Protein AF-A0A2M8GUA0-F1 (afdb_monomer)

pLDDT: mean 72.86, std 12.65, range [41.97, 92.75]

Solvent-accessible surface area (backbone atoms only — not comparable to full-atom values): 6450 Å² total; per-residue (Å²): 113,69,68,58,53,51,52,50,51,54,52,53,51,50,46,42,69,74,65,66,54,78,48,94,88,65,65,70,74,76,45,59,58,55,66,78,78,48,57,67,62,58,51,24,51,50,50,38,47,28,44,44,27,73,91,22,49,74,46,81,48,67,47,74,41,32,36,38,38,30,36,78,48,59,88,49,42,39,66,65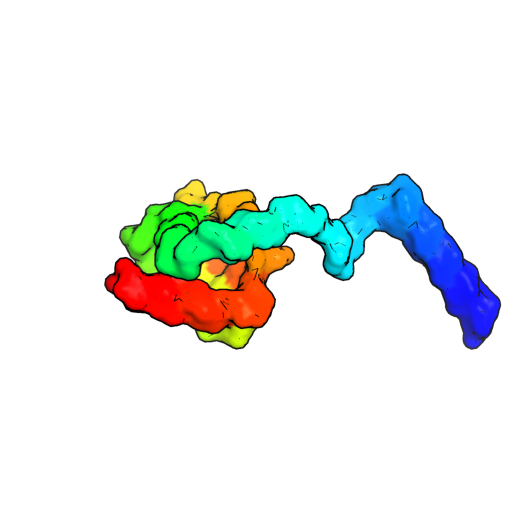,56,41,37,54,70,47,28,84,41,75,48,75,58,81,46,38,36,38,34,28,36,43,87,52,21,54,64,42,46,60,39,40,61,74,76,101

Mean predicted aligned error: 12.46 Å

Sequence (116 aa):
GLCYAALYFFVFTALIKALDLKTPGREDESEAKVVANTSNDELAKNITMAFGGKENIKDLDACITRLRVTVNDGSKVDTNRLKELGAAGVFAKGDNFQAVFGTHSEIIKGQMETLA

Structure (mmCIF, N/CA/C/O backbone):
data_AF-A0A2M8GUA0-F1
#
_entry.id   AF-A0A2M8GUA0-F1
#
loop_
_atom_site.group_PDB
_atom_site.id
_atom_site.type_symbol
_atom_site.label_atom_id
_atom_site.label_alt_id
_atom_site.label_comp_id
_atom_site.label_asym_id
_atom_site.label_entity_id
_atom_site.label_seq_id
_atom_site.pdbx_PDB_ins_code
_atom_site.Cartn_x
_atom_site.Cartn_y
_atom_site.Cartn_z
_atom_site.occupancy
_atom_site.B_iso_or_equiv
_atom_site.auth_seq_id
_atom_site.auth_comp_id
_atom_site.auth_asym_id
_atom_site.auth_atom_id
_atom_site.pdbx_PDB_model_num
ATOM 1 N N . GLY A 1 1 ? 26.640 -15.401 -24.836 1.00 62.53 1 GLY A N 1
ATOM 2 C CA . GLY A 1 1 ? 25.897 -15.760 -26.058 1.00 62.53 1 GLY A CA 1
ATOM 3 C C . GLY A 1 1 ? 25.097 -14.571 -26.544 1.00 62.53 1 GLY A C 1
ATOM 4 O O . GLY A 1 1 ? 24.021 -14.325 -26.019 1.00 62.53 1 GLY A O 1
ATOM 5 N N . LEU A 1 2 ? 25.632 -13.821 -27.510 1.00 85.62 2 LEU A N 1
ATOM 6 C CA . LEU A 1 2 ? 25.017 -12.591 -28.028 1.00 85.62 2 LEU A CA 1
ATOM 7 C C . LEU A 1 2 ? 23.748 -12.883 -28.851 1.00 85.62 2 LEU A C 1
ATOM 9 O O . LEU A 1 2 ? 22.733 -12.215 -28.688 1.00 85.62 2 LEU A O 1
ATOM 13 N N . CYS A 1 3 ? 23.776 -13.951 -29.656 1.00 89.69 3 CYS A N 1
ATOM 14 C CA . CYS A 1 3 ? 22.619 -14.396 -30.438 1.00 89.69 3 CYS A CA 1
ATOM 15 C C . CYS A 1 3 ? 21.441 -14.811 -29.549 1.00 89.69 3 CYS A C 1
ATOM 17 O O . CYS A 1 3 ? 20.294 -14.527 -29.872 1.00 89.69 3 CYS A O 1
ATOM 19 N N . TYR A 1 4 ? 21.726 -15.438 -28.404 1.00 90.25 4 TYR A N 1
ATOM 20 C CA . TYR A 1 4 ? 20.697 -15.819 -27.438 1.00 90.25 4 TYR A CA 1
ATOM 21 C C . TYR A 1 4 ? 20.046 -14.590 -26.795 1.00 90.25 4 TYR A C 1
ATOM 23 O O . TYR A 1 4 ? 18.827 -14.537 -26.695 1.00 90.25 4 TYR A O 1
ATOM 31 N N . ALA A 1 5 ? 20.840 -13.574 -26.431 1.00 89.50 5 ALA A N 1
ATOM 32 C CA . ALA A 1 5 ? 20.325 -12.316 -25.891 1.00 89.50 5 ALA A CA 1
ATOM 33 C C . ALA A 1 5 ? 19.448 -11.568 -26.908 1.00 89.50 5 ALA A C 1
ATOM 35 O O . ALA A 1 5 ? 18.367 -11.104 -26.553 1.00 89.50 5 ALA A O 1
ATOM 36 N N . ALA A 1 6 ? 19.873 -11.507 -28.176 1.00 91.62 6 ALA A N 1
ATOM 37 C CA . ALA A 1 6 ? 19.072 -10.916 -29.244 1.00 91.62 6 ALA A CA 1
ATOM 38 C C . ALA A 1 6 ? 17.751 -11.678 -29.434 1.00 91.62 6 ALA A C 1
ATOM 40 O O . ALA A 1 6 ? 16.685 -11.070 -29.419 1.00 91.62 6 ALA A O 1
ATOM 41 N N . LEU A 1 7 ? 17.802 -13.010 -29.534 1.00 92.75 7 LEU A N 1
ATOM 42 C CA . LEU A 1 7 ? 16.610 -13.841 -29.702 1.00 92.75 7 LEU A CA 1
ATOM 43 C C . LEU A 1 7 ? 15.631 -13.677 -28.532 1.00 92.75 7 LEU A C 1
ATOM 45 O O . LEU A 1 7 ? 14.447 -13.444 -28.764 1.00 92.75 7 LEU A O 1
ATOM 49 N N . TYR A 1 8 ? 16.120 -13.704 -27.289 1.00 88.50 8 TYR A N 1
ATOM 50 C CA . TYR A 1 8 ? 15.289 -13.449 -26.111 1.00 88.50 8 TYR A CA 1
ATOM 51 C C . TYR A 1 8 ? 14.658 -12.059 -26.153 1.00 88.50 8 TYR A C 1
ATOM 53 O O . TYR A 1 8 ? 13.455 -11.946 -25.946 1.00 88.50 8 TYR A O 1
ATOM 61 N N . PHE A 1 9 ? 15.435 -11.016 -26.461 1.00 89.19 9 PHE A N 1
ATOM 62 C CA . PHE A 1 9 ? 14.938 -9.642 -26.517 1.00 89.19 9 PHE A CA 1
ATOM 63 C C . PHE A 1 9 ? 13.810 -9.487 -27.539 1.00 89.19 9 PHE A C 1
ATOM 65 O O . PHE A 1 9 ? 12.757 -8.944 -27.206 1.00 89.19 9 PHE A O 1
ATOM 72 N N . PHE A 1 10 ? 13.984 -10.004 -28.758 1.00 92.38 10 PHE A N 1
ATOM 73 C CA . PHE A 1 10 ? 12.960 -9.895 -29.796 1.00 92.38 10 PHE A CA 1
ATOM 74 C C . PHE A 1 10 ? 11.716 -10.733 -29.478 1.00 92.38 10 PHE A C 1
ATOM 76 O O . PHE A 1 10 ? 10.606 -10.239 -29.663 1.00 92.38 10 PHE A O 1
ATOM 83 N N . VAL A 1 11 ? 11.878 -11.947 -28.938 1.00 90.25 11 VAL A N 1
ATOM 84 C CA . VAL A 1 11 ? 10.751 -12.809 -28.544 1.00 90.25 11 VAL A CA 1
ATOM 85 C C . VAL A 1 11 ? 9.962 -12.189 -27.389 1.00 90.25 11 VAL A C 1
ATOM 87 O O . VAL A 1 11 ? 8.753 -12.012 -27.512 1.00 90.25 11 VAL A O 1
ATOM 90 N N . PHE A 1 12 ? 10.620 -11.786 -26.298 1.00 83.50 12 PHE A N 1
ATOM 91 C CA . PHE A 1 12 ? 9.946 -11.143 -25.163 1.00 83.50 12 PHE A CA 1
ATOM 92 C C . PHE A 1 12 ? 9.276 -9.827 -25.572 1.00 83.50 12 PHE A C 1
ATOM 94 O O . PHE A 1 12 ? 8.132 -9.584 -25.200 1.00 83.50 12 PHE A O 1
ATOM 101 N N . THR A 1 13 ? 9.945 -8.999 -26.382 1.00 81.62 13 THR A N 1
ATOM 102 C CA . THR A 1 13 ? 9.372 -7.730 -26.858 1.00 81.62 13 THR A CA 1
ATOM 103 C C . THR A 1 13 ? 8.148 -7.957 -27.743 1.00 81.62 13 THR A C 1
ATOM 105 O O . THR A 1 13 ? 7.154 -7.245 -27.600 1.00 81.62 13 THR A O 1
ATOM 108 N N . ALA A 1 14 ? 8.191 -8.947 -28.641 1.00 85.94 14 ALA A N 1
ATOM 109 C CA . ALA A 1 14 ? 7.049 -9.301 -29.476 1.00 85.94 14 ALA A CA 1
ATOM 110 C C . ALA A 1 14 ? 5.881 -9.830 -28.631 1.00 85.94 14 ALA A C 1
ATOM 112 O O . ALA A 1 14 ? 4.748 -9.407 -28.842 1.00 85.94 14 ALA A O 1
ATOM 113 N N . LEU A 1 15 ? 6.154 -10.674 -27.630 1.00 83.12 15 LEU A N 1
ATOM 114 C CA . LEU A 1 15 ? 5.139 -11.188 -26.708 1.00 83.12 15 LEU A CA 1
ATOM 115 C C . LEU A 1 15 ? 4.500 -10.067 -25.871 1.00 83.12 15 LEU A C 1
ATOM 117 O O . LEU A 1 15 ? 3.281 -9.987 -25.816 1.00 83.12 15 LEU A O 1
ATOM 121 N N . ILE A 1 16 ? 5.281 -9.156 -25.280 1.00 80.25 16 ILE A N 1
ATOM 122 C CA . ILE A 1 16 ? 4.749 -8.041 -24.468 1.00 80.25 16 ILE A CA 1
ATOM 123 C C . ILE A 1 16 ? 3.876 -7.092 -25.306 1.00 80.25 16 ILE A C 1
ATOM 125 O O . ILE A 1 16 ? 2.861 -6.586 -24.825 1.00 80.25 16 ILE A O 1
ATOM 129 N N . LYS A 1 17 ? 4.258 -6.834 -26.563 1.00 72.50 17 LYS A N 1
ATOM 130 C CA . LYS A 1 17 ? 3.489 -5.961 -27.463 1.00 72.50 17 LYS A CA 1
ATOM 131 C C . LYS A 1 17 ? 2.237 -6.640 -28.021 1.00 72.50 17 LYS A C 1
ATOM 133 O O . LYS A 1 17 ? 1.225 -5.967 -28.157 1.00 72.50 17 LYS A O 1
ATOM 138 N N . ALA A 1 18 ? 2.303 -7.935 -28.339 1.00 79.38 18 ALA A N 1
ATOM 139 C CA . ALA A 1 18 ? 1.196 -8.666 -28.959 1.00 79.38 18 ALA A CA 1
ATOM 140 C C . ALA A 1 18 ? 0.163 -9.201 -27.952 1.00 79.38 18 ALA A C 1
ATOM 142 O O . ALA A 1 18 ? -1.010 -9.294 -28.296 1.00 79.38 18 ALA A O 1
ATOM 143 N N . LEU A 1 19 ? 0.580 -9.556 -26.731 1.00 72.00 19 LEU A N 1
ATOM 144 C CA . LEU A 1 19 ? -0.288 -10.148 -25.699 1.00 72.00 19 LEU A CA 1
ATOM 145 C C . LEU A 1 19 ? -0.719 -9.160 -24.604 1.00 72.00 19 LEU A C 1
ATOM 147 O O . LEU A 1 19 ? -1.344 -9.588 -23.641 1.00 72.00 19 LEU A O 1
ATOM 151 N N . ASP A 1 20 ? -0.366 -7.874 -24.722 1.00 64.75 20 ASP A N 1
ATOM 152 C CA . ASP A 1 20 ? -0.641 -6.834 -23.713 1.00 64.75 20 ASP A CA 1
ATOM 153 C C . ASP A 1 20 ? -0.311 -7.295 -22.279 1.00 64.75 20 ASP A C 1
ATOM 155 O O . ASP A 1 20 ? -1.041 -7.069 -21.316 1.00 64.75 20 ASP A O 1
ATOM 159 N N . LEU A 1 21 ? 0.803 -8.022 -22.132 1.00 61.28 21 LEU A N 1
ATOM 160 C CA . LEU A 1 21 ? 1.230 -8.512 -20.829 1.00 61.28 21 LEU A CA 1
ATOM 161 C C . LEU A 1 21 ? 1.546 -7.301 -19.951 1.00 61.28 21 LEU A C 1
ATOM 163 O O . LEU A 1 21 ? 2.413 -6.492 -20.290 1.00 61.28 21 LEU A O 1
ATOM 167 N N . LYS A 1 22 ? 0.825 -7.191 -18.832 1.00 58.41 22 LYS A N 1
ATOM 168 C CA . LYS A 1 22 ? 0.903 -6.090 -17.868 1.00 58.41 22 LYS A CA 1
ATOM 169 C C . LYS A 1 22 ? 2.238 -6.161 -17.122 1.00 58.41 22 LYS A C 1
ATOM 171 O O . LYS A 1 22 ? 2.355 -6.706 -16.028 1.00 58.41 22 LYS A O 1
ATOM 176 N N . THR A 1 23 ? 3.292 -5.714 -17.795 1.00 61.41 23 THR A N 1
ATOM 177 C CA . THR A 1 23 ? 4.642 -5.635 -17.244 1.00 61.41 23 THR A CA 1
ATOM 178 C C . THR A 1 23 ? 4.691 -4.528 -16.191 1.00 61.41 23 THR A C 1
ATOM 180 O O . THR A 1 23 ? 4.119 -3.464 -16.439 1.00 61.41 23 THR A O 1
ATOM 183 N N . PRO A 1 24 ? 5.386 -4.728 -15.056 1.00 50.25 24 PRO A N 1
ATOM 184 C CA . PRO A 1 24 ? 5.526 -3.704 -14.019 1.00 50.25 24 PRO A CA 1
ATOM 185 C C . PRO A 1 24 ? 6.002 -2.374 -14.629 1.00 50.25 24 PRO A C 1
ATOM 187 O O . PRO A 1 24 ? 7.051 -2.347 -15.272 1.00 50.25 24 PRO A O 1
ATOM 190 N N . GLY A 1 25 ? 5.214 -1.301 -14.483 1.00 56.88 25 GLY A N 1
ATOM 191 C CA . GLY A 1 25 ? 5.468 0.017 -15.092 1.00 56.88 25 GLY A CA 1
ATOM 192 C C . GLY A 1 25 ? 4.637 0.362 -16.341 1.00 56.88 25 GLY A C 1
ATOM 193 O O . GLY A 1 25 ? 4.725 1.489 -16.816 1.00 56.88 25 GLY A O 1
ATOM 194 N N . ARG A 1 26 ? 3.818 -0.564 -16.864 1.00 55.66 26 ARG A N 1
ATOM 195 C CA . ARG A 1 26 ? 2.780 -0.318 -17.891 1.00 55.66 26 ARG A CA 1
ATOM 196 C C . ARG A 1 26 ? 1.392 -0.406 -17.246 1.00 55.66 26 ARG A C 1
ATOM 198 O O . ARG A 1 26 ? 0.562 -1.236 -17.612 1.00 55.66 26 ARG A O 1
ATOM 205 N N . GLU A 1 27 ? 1.194 0.396 -16.212 1.00 55.12 27 GLU A N 1
ATOM 206 C CA . GLU A 1 27 ? -0.124 0.676 -15.643 1.00 55.12 27 GLU A CA 1
ATOM 207 C C . GLU A 1 27 ? -0.633 1.950 -16.330 1.00 55.12 27 GLU A C 1
ATOM 209 O O . GLU A 1 27 ? 0.157 2.860 -16.586 1.00 55.12 27 GLU A O 1
ATOM 214 N N . ASP A 1 28 ? -1.902 1.972 -16.743 1.00 50.00 28 ASP A N 1
ATOM 215 C CA . ASP A 1 28 ? -2.485 3.102 -17.470 1.00 50.00 28 ASP A CA 1
ATOM 216 C C . ASP A 1 28 ? -2.267 4.407 -16.686 1.00 50.00 28 ASP A C 1
ATOM 218 O O . ASP A 1 28 ? -2.747 4.558 -15.563 1.00 50.00 28 ASP A O 1
ATOM 222 N N . GLU A 1 29 ? -1.617 5.397 -17.310 1.00 49.50 29 GLU A N 1
ATOM 223 C CA . GLU A 1 29 ? -1.416 6.753 -16.760 1.00 49.50 29 GLU A CA 1
ATOM 224 C C . GLU A 1 29 ? -2.739 7.457 -16.384 1.00 49.50 29 GLU A C 1
ATOM 226 O O . GLU A 1 29 ? -2.744 8.517 -15.756 1.00 49.50 29 GLU A O 1
ATOM 231 N N . SER A 1 30 ? -3.879 6.874 -16.764 1.00 45.09 30 SER A N 1
ATOM 232 C CA . SER A 1 30 ? -5.213 7.344 -16.406 1.00 45.09 30 SER A CA 1
ATOM 233 C C . SER A 1 30 ? -5.503 7.240 -14.900 1.00 45.09 30 SER A C 1
ATOM 235 O O . SER A 1 30 ? -6.212 8.094 -14.370 1.00 45.09 30 SER A O 1
ATOM 237 N N . GLU A 1 31 ? -4.915 6.274 -14.181 1.00 49.44 31 GLU A N 1
ATOM 238 C CA . GLU A 1 31 ? -5.124 6.113 -12.728 1.00 49.44 31 GLU A CA 1
ATOM 239 C C . GLU A 1 31 ? -4.350 7.164 -11.903 1.00 49.44 31 GLU A C 1
ATOM 241 O O . GLU A 1 31 ? -4.785 7.573 -10.828 1.00 49.44 31 GLU A O 1
ATOM 246 N N . ALA A 1 32 ? -3.259 7.717 -12.444 1.00 48.50 32 ALA A N 1
ATOM 247 C CA . ALA A 1 32 ? -2.448 8.736 -11.770 1.00 48.50 32 ALA A CA 1
ATOM 248 C C . ALA A 1 32 ? -3.094 10.139 -11.736 1.00 48.50 32 ALA A C 1
ATOM 250 O O . ALA A 1 32 ? -2.641 11.017 -10.998 1.00 48.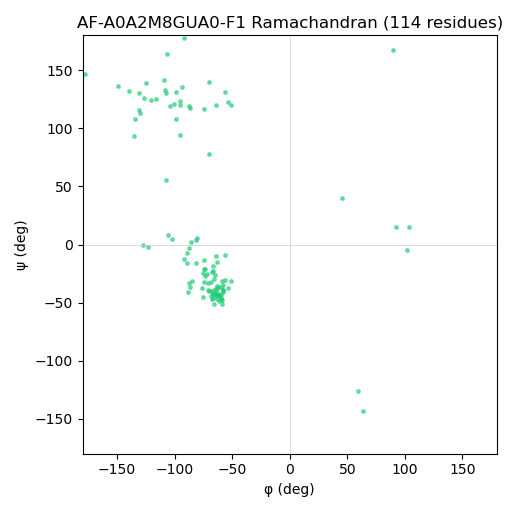50 32 ALA A O 1
ATOM 251 N N . LYS A 1 33 ? -4.160 10.388 -12.514 1.00 41.97 33 LYS A N 1
ATOM 252 C CA . LYS A 1 33 ? -4.767 11.730 -12.627 1.00 41.97 33 LYS A CA 1
ATOM 253 C C . LYS A 1 33 ? -5.584 12.165 -11.411 1.00 41.97 33 LYS A C 1
ATOM 255 O O . LYS A 1 33 ? -5.775 13.368 -11.233 1.00 41.97 33 LYS A O 1
ATOM 260 N N . VAL A 1 34 ? -6.047 11.237 -10.573 1.00 47.75 34 VAL A N 1
ATOM 261 C CA . VAL A 1 34 ? -6.847 11.580 -9.380 1.00 47.75 34 VAL A CA 1
ATOM 262 C C . VAL A 1 34 ? -5.962 12.183 -8.280 1.00 47.75 34 VAL A C 1
ATOM 264 O O . VAL A 1 34 ? -6.378 13.099 -7.577 1.00 47.75 34 VAL A O 1
ATOM 267 N N . VAL A 1 35 ? -4.699 11.756 -8.193 1.00 52.81 35 VAL A N 1
ATOM 268 C CA . VAL A 1 35 ? -3.756 12.170 -7.139 1.00 52.81 35 VAL A CA 1
ATOM 269 C C . VAL A 1 35 ? -3.281 13.623 -7.307 1.00 52.81 35 VAL A C 1
ATOM 271 O O . VAL A 1 35 ? -2.941 14.281 -6.332 1.00 52.81 35 VAL A O 1
ATOM 274 N N . ALA A 1 36 ? -3.288 14.164 -8.529 1.00 49.22 36 ALA A N 1
ATOM 275 C CA . ALA A 1 36 ? -2.742 15.496 -8.807 1.00 49.22 36 ALA A CA 1
ATOM 276 C C . ALA A 1 36 ? -3.686 16.672 -8.471 1.00 49.22 36 ALA A C 1
ATOM 278 O O . ALA A 1 36 ? -3.221 17.807 -8.406 1.00 49.22 36 ALA A O 1
ATOM 279 N N . ASN A 1 37 ? -4.992 16.432 -8.278 1.00 46.81 37 ASN A N 1
ATOM 280 C CA . ASN A 1 37 ? -5.995 17.498 -8.086 1.00 46.81 37 ASN A CA 1
ATOM 281 C C . ASN A 1 37 ? -6.804 17.395 -6.784 1.00 46.81 37 ASN A C 1
ATOM 283 O O . ASN A 1 37 ? -7.638 18.260 -6.520 1.00 46.81 37 ASN A O 1
ATOM 287 N N . THR A 1 38 ? -6.584 16.363 -5.972 1.00 54.56 38 THR A N 1
ATOM 288 C CA . THR A 1 38 ? -7.281 16.185 -4.696 1.00 54.56 38 THR A CA 1
ATOM 289 C C . THR A 1 3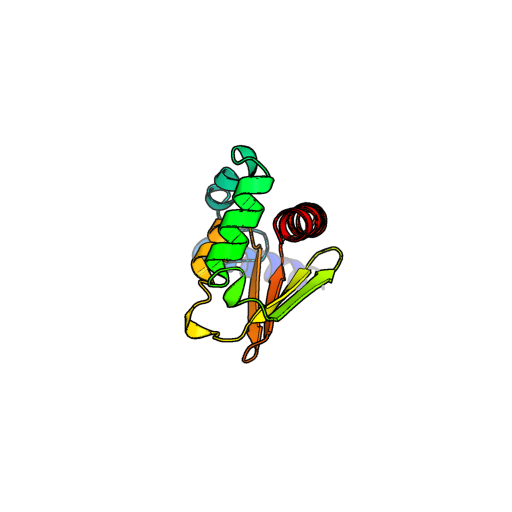8 ? -6.385 16.664 -3.566 1.00 54.56 38 THR A C 1
ATOM 291 O O . THR A 1 38 ? -5.207 16.315 -3.507 1.00 54.56 38 THR A O 1
ATOM 294 N N . SER A 1 39 ? -6.936 17.483 -2.668 1.00 62.69 39 SER A N 1
ATOM 295 C CA . SER A 1 39 ? -6.204 17.931 -1.488 1.00 62.69 39 SER A CA 1
ATOM 296 C C . SER A 1 39 ? -5.743 16.694 -0.720 1.00 62.69 39 SER A C 1
ATOM 298 O O . SER A 1 39 ? -6.536 15.778 -0.507 1.00 62.69 39 SER A O 1
ATOM 300 N N . ASN A 1 40 ? -4.470 16.633 -0.332 1.00 66.25 40 ASN A N 1
ATOM 301 C CA . ASN A 1 40 ? -3.869 15.434 0.262 1.00 66.25 40 ASN A CA 1
ATOM 302 C C . ASN A 1 40 ? -4.734 14.892 1.452 1.00 66.25 40 ASN A C 1
ATOM 304 O O . ASN A 1 40 ? -4.895 13.687 1.638 1.00 66.25 40 ASN A O 1
ATOM 308 N N . ASP A 1 41 ? -5.416 15.792 2.175 1.00 66.88 41 ASP A N 1
ATOM 309 C CA . ASP A 1 41 ? -6.379 15.494 3.251 1.00 66.88 41 ASP A CA 1
ATOM 310 C C . ASP A 1 41 ? -7.606 14.677 2.796 1.00 66.88 41 ASP A C 1
ATOM 312 O O . ASP A 1 41 ? -8.024 13.713 3.440 1.00 66.88 41 ASP A O 1
ATOM 316 N N . GLU A 1 42 ? -8.181 15.022 1.645 1.00 71.25 42 GLU A N 1
ATOM 317 C CA . GLU A 1 42 ? -9.284 14.270 1.047 1.00 71.25 42 GLU A CA 1
ATOM 318 C C . GLU A 1 42 ? -8.816 12.896 0.570 1.00 71.25 42 GLU A C 1
ATOM 320 O O . GLU A 1 42 ? -9.576 11.930 0.635 1.00 71.25 42 GLU A O 1
ATOM 325 N N . LEU A 1 43 ? -7.564 12.780 0.126 1.00 73.12 43 LEU A N 1
ATOM 326 C CA . LEU A 1 43 ? -6.983 11.514 -0.306 1.00 73.12 43 LEU A CA 1
ATOM 327 C C . LEU A 1 43 ? -6.829 10.556 0.884 1.00 73.12 43 LEU A C 1
ATOM 329 O O . LEU A 1 43 ? -7.315 9.426 0.829 1.00 73.12 43 LEU A O 1
ATOM 333 N N . ALA A 1 44 ? -6.288 11.038 2.005 1.00 72.62 44 ALA A N 1
ATOM 334 C CA . ALA A 1 44 ? -6.234 10.299 3.267 1.00 72.62 44 ALA A CA 1
ATOM 335 C C . ALA A 1 44 ? -7.631 9.881 3.765 1.00 72.62 44 ALA A C 1
ATOM 337 O O . ALA A 1 44 ? -7.836 8.742 4.202 1.00 72.62 44 ALA A O 1
ATOM 338 N N . LYS A 1 45 ? -8.627 10.767 3.647 1.00 78.06 45 LYS A N 1
ATOM 339 C CA . LYS A 1 45 ? -10.014 10.479 4.035 1.00 78.06 45 LYS A CA 1
ATOM 340 C C . LYS A 1 45 ? -10.655 9.414 3.142 1.00 78.06 45 LYS A C 1
ATOM 342 O O . LYS A 1 45 ? -11.295 8.496 3.650 1.00 78.06 45 LYS A O 1
ATOM 347 N N . ASN A 1 46 ? -10.441 9.493 1.830 1.00 80.62 46 ASN A N 1
ATOM 348 C CA . ASN A 1 46 ? -10.918 8.503 0.867 1.00 80.62 46 ASN A CA 1
ATOM 349 C C . ASN A 1 46 ? -10.247 7.138 1.070 1.00 80.62 46 ASN A C 1
ATOM 351 O O . ASN A 1 46 ? -10.935 6.121 1.027 1.00 80.62 46 ASN A O 1
ATOM 355 N N . ILE A 1 47 ? -8.942 7.102 1.363 1.00 79.06 47 ILE A N 1
ATOM 356 C CA . ILE A 1 47 ? -8.223 5.864 1.702 1.00 79.06 47 ILE A CA 1
ATOM 357 C C . ILE A 1 47 ? -8.782 5.264 2.995 1.00 79.06 47 ILE A C 1
ATOM 359 O O . ILE A 1 47 ? -9.065 4.071 3.052 1.00 79.06 47 ILE A O 1
ATOM 363 N N . THR A 1 48 ? -9.024 6.089 4.015 1.00 81.81 48 THR A N 1
ATOM 364 C CA . THR A 1 48 ? -9.638 5.646 5.277 1.00 81.81 48 THR A CA 1
ATOM 365 C C . THR A 1 48 ? -11.028 5.051 5.046 1.00 81.81 48 THR A C 1
ATOM 367 O O . THR A 1 48 ? -11.346 3.996 5.592 1.00 81.81 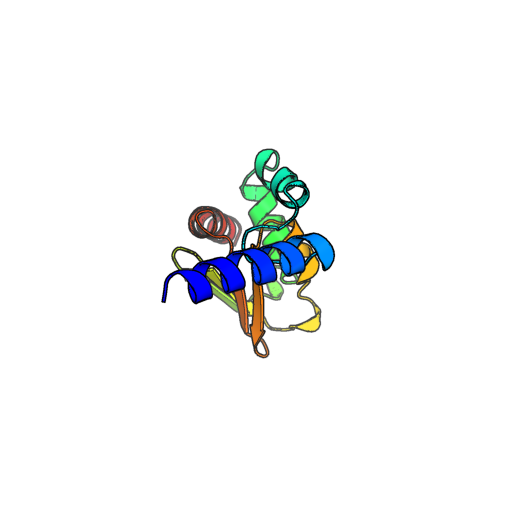48 THR A O 1
ATOM 370 N N . MET A 1 49 ? -11.855 5.684 4.207 1.00 82.31 49 MET A N 1
ATOM 371 C CA . MET A 1 49 ? -13.162 5.136 3.828 1.00 82.31 49 MET A CA 1
ATOM 372 C C . MET A 1 49 ? -13.035 3.839 3.026 1.00 82.31 49 MET A C 1
ATOM 374 O O . MET A 1 49 ? -13.808 2.916 3.262 1.00 82.31 49 MET A O 1
ATOM 378 N N . ALA A 1 50 ? -12.043 3.733 2.137 1.00 82.88 50 ALA A N 1
ATOM 379 C CA . ALA A 1 50 ? -11.781 2.520 1.365 1.00 82.88 50 ALA A CA 1
ATOM 380 C C . ALA A 1 50 ? -11.362 1.332 2.250 1.00 82.88 50 ALA A C 1
ATOM 382 O O . ALA A 1 50 ? -11.632 0.190 1.901 1.00 82.88 50 ALA A O 1
ATOM 383 N N . PHE A 1 51 ? -10.770 1.577 3.422 1.00 82.06 51 PHE A N 1
ATOM 384 C CA . PHE A 1 51 ? -10.525 0.543 4.435 1.00 82.06 51 PHE A CA 1
ATOM 385 C C . PHE A 1 51 ? -11.753 0.215 5.305 1.00 82.06 51 PHE A C 1
ATOM 387 O O . PHE A 1 51 ? -11.644 -0.576 6.239 1.00 82.06 51 PHE A O 1
ATOM 394 N N . GLY A 1 52 ? -12.926 0.781 5.013 1.00 81.00 52 GLY A N 1
ATOM 395 C CA . GLY A 1 52 ? -14.157 0.575 5.781 1.00 81.00 52 GLY A CA 1
ATOM 396 C C . GLY A 1 52 ? -14.388 1.610 6.884 1.00 81.00 52 GLY A C 1
ATOM 397 O O . GLY A 1 52 ? -15.231 1.393 7.753 1.00 81.00 52 GLY A O 1
ATOM 398 N N . GLY A 1 53 ? -13.659 2.729 6.856 1.00 82.94 53 GLY A N 1
ATOM 399 C CA . GLY A 1 53 ? -13.754 3.812 7.834 1.00 82.94 53 GLY A CA 1
ATOM 400 C C . GLY A 1 53 ? -12.815 3.640 9.030 1.00 82.94 53 GLY A C 1
ATOM 401 O O . GLY A 1 53 ? -12.247 2.575 9.263 1.00 82.94 53 GLY A O 1
ATOM 402 N N . LYS A 1 54 ? -12.666 4.710 9.821 1.00 75.94 54 LYS A N 1
ATOM 403 C CA . LYS A 1 54 ? -11.774 4.757 10.996 1.00 75.94 54 LYS A CA 1
ATOM 404 C C . LYS A 1 54 ? -12.108 3.681 12.033 1.00 75.94 54 LYS A C 1
ATOM 406 O O . LYS A 1 54 ? -11.220 3.109 12.643 1.00 75.94 54 LYS A O 1
ATOM 411 N N . GLU A 1 55 ? -13.390 3.374 12.183 1.00 80.94 55 GLU A N 1
ATOM 412 C CA . GLU A 1 55 ? -13.912 2.319 13.058 1.00 80.94 55 GLU A CA 1
ATOM 413 C C . GLU A 1 55 ? -13.525 0.894 12.622 1.00 80.94 55 GLU A C 1
ATOM 415 O O . GLU A 1 55 ? -13.483 -0.017 13.451 1.00 80.94 55 GLU A O 1
ATOM 420 N N . ASN A 1 56 ? -13.196 0.690 11.342 1.00 83.00 56 ASN A N 1
ATOM 421 C CA . ASN A 1 56 ? -12.731 -0.600 10.844 1.00 83.00 56 ASN A CA 1
ATOM 422 C C . ASN A 1 56 ? -11.209 -0.766 10.936 1.00 83.00 56 ASN A C 1
ATOM 424 O O . ASN A 1 56 ? -10.729 -1.891 10.848 1.00 83.00 56 ASN A O 1
ATOM 428 N N . ILE A 1 57 ? -10.450 0.316 11.127 1.00 83.12 57 ILE A N 1
ATOM 429 C CA . ILE A 1 57 ? -8.989 0.282 11.239 1.00 83.12 57 ILE A CA 1
ATOM 430 C C . ILE A 1 57 ? -8.611 0.023 12.697 1.00 83.12 57 ILE A C 1
ATOM 432 O O . ILE A 1 57 ? -8.905 0.817 13.585 1.00 83.12 57 ILE A O 1
ATOM 436 N N . LYS A 1 58 ? -7.949 -1.105 12.944 1.00 82.12 58 LYS A N 1
ATOM 437 C CA . LYS A 1 58 ? -7.455 -1.491 14.266 1.00 82.12 58 LYS A CA 1
ATOM 438 C C . LYS A 1 58 ? -6.053 -0.956 14.531 1.00 82.12 58 LYS A C 1
ATOM 440 O O . LYS A 1 58 ? -5.762 -0.539 15.645 1.00 82.12 58 LYS A O 1
ATOM 445 N N . ASP A 1 59 ? -5.196 -1.020 13.520 1.00 79.69 59 ASP A N 1
ATOM 446 C CA . ASP A 1 59 ? -3.796 -0.619 13.613 1.00 79.69 59 ASP A CA 1
ATOM 447 C C . ASP A 1 59 ? -3.332 -0.089 12.255 1.00 79.69 59 ASP A C 1
ATOM 449 O O . ASP A 1 59 ? -3.676 -0.664 11.216 1.00 79.69 59 ASP A O 1
ATOM 453 N N . LEU A 1 60 ? -2.592 1.016 12.257 1.00 79.69 60 LEU A N 1
ATOM 454 C CA . LEU A 1 60 ? -2.096 1.663 11.049 1.00 79.69 60 LEU A CA 1
ATOM 455 C C . LEU A 1 60 ? -0.605 1.936 11.205 1.00 79.69 60 LEU A C 1
ATOM 457 O O . LEU A 1 60 ? -0.183 2.734 12.037 1.00 79.69 60 LEU A O 1
ATOM 461 N N . ASP A 1 61 ? 0.180 1.287 10.359 1.00 78.06 61 ASP A N 1
ATOM 462 C CA . ASP A 1 61 ? 1.627 1.411 10.313 1.00 78.06 61 ASP A CA 1
ATOM 463 C C . ASP A 1 61 ? 2.030 1.793 8.886 1.00 78.06 61 ASP A C 1
ATOM 465 O O . ASP A 1 61 ? 1.462 1.297 7.913 1.00 78.06 61 ASP A O 1
ATOM 469 N N . ALA A 1 62 ? 2.992 2.694 8.717 1.00 71.19 62 ALA A N 1
ATOM 470 C CA . ALA A 1 62 ? 3.507 3.008 7.389 1.00 71.19 62 ALA A CA 1
ATOM 471 C C . ALA A 1 62 ? 5.025 2.966 7.384 1.00 71.19 62 ALA A C 1
ATOM 473 O O . ALA A 1 62 ? 5.697 3.596 8.199 1.00 71.19 62 ALA A O 1
ATOM 474 N N . CYS A 1 63 ? 5.539 2.245 6.400 1.00 72.06 63 CYS A N 1
ATOM 475 C CA . CYS A 1 63 ? 6.927 2.254 5.985 1.00 72.06 63 CYS A CA 1
ATOM 476 C C . CYS A 1 63 ? 7.138 3.291 4.866 1.00 72.06 63 CYS A C 1
ATOM 478 O O . CYS A 1 63 ? 6.188 3.870 4.346 1.00 72.06 63 CYS A O 1
ATOM 480 N N . ILE A 1 64 ? 8.389 3.437 4.416 1.00 64.00 64 ILE A N 1
ATOM 481 C CA . ILE A 1 64 ? 8.803 4.397 3.370 1.00 64.00 64 ILE A CA 1
ATOM 482 C C . ILE A 1 64 ? 7.972 4.267 2.077 1.00 64.00 64 ILE A C 1
ATOM 484 O O . ILE A 1 64 ? 7.658 5.263 1.437 1.00 64.00 64 ILE A O 1
ATOM 488 N N . THR A 1 65 ? 7.601 3.045 1.677 1.00 68.06 65 THR A N 1
ATOM 489 C CA . THR A 1 65 ? 6.890 2.790 0.405 1.00 68.06 65 THR A CA 1
ATOM 490 C C . THR A 1 65 ? 5.604 1.979 0.544 1.00 68.06 65 THR A C 1
ATOM 492 O O . THR A 1 65 ? 4.962 1.667 -0.464 1.00 68.06 65 THR A O 1
ATOM 495 N N . ARG A 1 66 ? 5.237 1.577 1.769 1.00 77.25 66 ARG A N 1
ATOM 496 C CA . ARG A 1 66 ? 4.090 0.694 2.028 1.00 77.25 66 ARG A CA 1
ATOM 497 C C . ARG A 1 66 ? 3.322 1.138 3.260 1.00 77.25 66 ARG A C 1
ATOM 499 O O . ARG A 1 66 ? 3.916 1.307 4.318 1.00 77.25 66 ARG A O 1
ATOM 506 N N . LEU A 1 67 ? 2.007 1.228 3.129 1.00 79.94 67 LEU A N 1
ATOM 507 C CA . LEU A 1 67 ? 1.062 1.401 4.223 1.00 79.94 67 LEU A CA 1
ATOM 508 C C . LEU A 1 67 ? 0.530 0.022 4.628 1.00 79.94 67 LEU A C 1
ATOM 510 O O . LEU A 1 67 ? -0.049 -0.688 3.804 1.00 79.94 67 LEU A O 1
ATOM 514 N N . ARG A 1 68 ? 0.740 -0.372 5.880 1.00 84.06 68 ARG A N 1
ATOM 515 C CA . ARG A 1 68 ? 0.202 -1.590 6.475 1.00 84.06 68 ARG A CA 1
ATOM 516 C C . ARG A 1 68 ? -0.961 -1.221 7.390 1.00 84.06 68 ARG A C 1
ATOM 518 O O . ARG A 1 68 ? -0.793 -0.515 8.373 1.00 84.06 68 ARG A O 1
ATOM 525 N N . VAL A 1 69 ? -2.140 -1.733 7.072 1.00 85.44 69 VAL A N 1
ATOM 526 C CA . VAL A 1 69 ? -3.367 -1.478 7.824 1.00 85.44 69 VAL A CA 1
ATOM 527 C C . VAL A 1 69 ? -3.911 -2.807 8.318 1.00 85.44 69 VAL A C 1
ATOM 529 O O . VAL A 1 69 ? -4.131 -3.726 7.531 1.00 85.44 69 VAL A O 1
ATOM 532 N N . THR A 1 70 ? -4.121 -2.923 9.621 1.00 86.50 70 THR A N 1
ATOM 533 C CA . THR A 1 70 ? -4.861 -4.038 10.213 1.00 86.50 70 THR A CA 1
ATOM 534 C C . THR A 1 70 ? -6.303 -3.596 10.386 1.00 86.50 70 THR A C 1
ATOM 536 O O . THR A 1 70 ? -6.554 -2.586 11.043 1.00 86.50 70 THR A O 1
ATOM 539 N N . VAL A 1 71 ? -7.245 -4.335 9.808 1.00 86.69 71 VAL A N 1
ATOM 540 C CA . VAL A 1 71 ? -8.679 -4.040 9.920 1.00 86.69 71 VAL A CA 1
ATOM 541 C C . VAL A 1 71 ? -9.384 -5.027 10.847 1.00 86.69 71 VAL A C 1
ATOM 543 O O . VAL A 1 71 ? -8.833 -6.069 11.188 1.00 86.69 71 VAL A O 1
ATOM 546 N N . ASN A 1 72 ? -10.594 -4.690 11.288 1.00 83.56 72 ASN A N 1
ATOM 547 C CA . ASN A 1 72 ? -11.455 -5.596 12.051 1.00 83.56 72 ASN A CA 1
ATOM 548 C C . ASN A 1 72 ? -12.317 -6.477 11.133 1.00 83.56 72 ASN A C 1
ATOM 550 O O . ASN A 1 72 ? -12.604 -7.618 11.482 1.00 83.56 72 ASN A O 1
ATOM 554 N N . ASP A 1 73 ? -12.727 -5.950 9.976 1.00 83.38 73 ASP A N 1
ATOM 555 C CA . ASP A 1 73 ? -13.548 -6.646 8.986 1.00 83.38 73 ASP A CA 1
ATOM 556 C C . ASP A 1 73 ? -12.982 -6.431 7.575 1.00 83.38 73 ASP A C 1
ATOM 558 O O . ASP A 1 73 ? -13.071 -5.341 6.998 1.00 83.38 73 ASP A O 1
ATOM 562 N N . GLY A 1 74 ? -12.387 -7.484 7.010 1.00 78.94 74 GLY A N 1
ATOM 563 C CA . GLY A 1 74 ? -11.826 -7.465 5.658 1.00 78.94 74 GLY A CA 1
ATOM 564 C C . GLY A 1 74 ? -12.868 -7.317 4.543 1.00 78.94 74 GLY A C 1
ATOM 565 O O . GLY A 1 74 ? -12.509 -6.907 3.443 1.00 78.94 74 GLY A O 1
ATOM 566 N N . SER A 1 75 ? -14.151 -7.590 4.808 1.00 80.19 75 SER A N 1
ATOM 567 C CA . SER A 1 75 ? -15.223 -7.505 3.798 1.00 80.19 75 SER A CA 1
ATOM 568 C C . SER A 1 75 ? -15.583 -6.063 3.447 1.00 80.19 75 SER A C 1
ATOM 570 O O . SER A 1 75 ? -16.156 -5.802 2.393 1.00 80.19 75 SER A O 1
ATOM 572 N N . LYS A 1 76 ? -15.257 -5.121 4.340 1.00 80.06 76 LYS A N 1
ATOM 573 C CA . LYS A 1 76 ? -15.481 -3.682 4.149 1.00 80.06 76 LYS A CA 1
ATOM 574 C C . LYS A 1 76 ? -14.325 -2.989 3.428 1.00 80.06 76 LYS A C 1
ATOM 576 O O . LYS A 1 76 ? -14.407 -1.788 3.189 1.00 80.06 76 LYS A O 1
ATOM 581 N N . VAL A 1 77 ? -13.248 -3.716 3.123 1.00 83.56 77 VAL A N 1
ATOM 582 C CA . VAL A 1 77 ? -12.075 -3.154 2.455 1.00 83.56 77 VAL A CA 1
ATOM 583 C C . VAL A 1 77 ? -12.256 -3.218 0.947 1.00 83.56 77 VAL A C 1
ATOM 585 O O . VAL A 1 77 ? -12.338 -4.294 0.356 1.00 83.56 77 VAL A O 1
ATOM 588 N N . ASP A 1 78 ? -12.252 -2.052 0.314 1.00 82.69 78 ASP A N 1
ATOM 589 C CA . ASP A 1 78 ? -12.339 -1.924 -1.131 1.00 82.69 78 ASP A CA 1
ATOM 590 C C . ASP A 1 78 ? -10.941 -1.808 -1.750 1.00 82.69 78 ASP A C 1
ATOM 592 O O . ASP A 1 78 ? -10.334 -0.738 -1.869 1.00 82.69 78 ASP A O 1
ATOM 596 N N . THR A 1 79 ? -10.410 -2.958 -2.164 1.00 79.50 79 THR A N 1
ATOM 597 C CA . THR A 1 79 ? -9.098 -3.039 -2.813 1.00 79.50 79 THR A CA 1
ATOM 598 C C . THR A 1 79 ? -9.060 -2.382 -4.190 1.00 79.50 79 THR A C 1
ATOM 600 O O . THR A 1 79 ? -7.976 -2.011 -4.635 1.00 79.50 79 THR A O 1
ATOM 603 N N . ASN A 1 80 ? -10.202 -2.252 -4.880 1.00 78.56 80 ASN A N 1
ATOM 604 C CA . ASN A 1 80 ? -10.247 -1.565 -6.173 1.00 78.56 80 ASN A CA 1
ATOM 605 C C . ASN A 1 80 ? -10.151 -0.060 -5.953 1.00 78.56 80 ASN A C 1
ATOM 607 O O . ASN A 1 80 ? -9.310 0.590 -6.569 1.00 78.56 80 ASN A O 1
ATOM 611 N N . ARG A 1 81 ? -10.907 0.463 -4.983 1.00 77.75 81 ARG A N 1
ATOM 612 C CA . ARG A 1 81 ? -10.853 1.877 -4.606 1.00 77.75 81 ARG A CA 1
ATOM 613 C C . ARG A 1 81 ? -9.452 2.313 -4.179 1.00 77.75 81 ARG A C 1
ATOM 615 O O . ARG A 1 81 ? -9.008 3.393 -4.541 1.00 77.75 81 ARG A O 1
ATOM 622 N N . LEU A 1 82 ? -8.724 1.465 -3.451 1.00 77.94 82 LEU A N 1
ATOM 623 C CA . LEU A 1 82 ? -7.339 1.744 -3.053 1.00 77.94 82 LEU A CA 1
ATOM 624 C C . LEU A 1 82 ? -6.380 1.860 -4.250 1.00 77.94 82 LEU A C 1
ATOM 626 O O . LEU A 1 82 ? -5.483 2.700 -4.215 1.00 77.94 82 LEU A O 1
ATOM 630 N N . LYS A 1 83 ? -6.576 1.062 -5.309 1.00 73.94 83 LYS A N 1
ATOM 631 C CA . LYS A 1 83 ? -5.805 1.183 -6.559 1.00 73.94 83 LYS A CA 1
ATOM 632 C C . LYS A 1 83 ? -6.148 2.471 -7.303 1.00 73.94 83 LYS A C 1
ATOM 634 O O . LYS A 1 83 ? -5.239 3.204 -7.669 1.00 73.94 83 LYS A O 1
ATOM 639 N N . GLU A 1 84 ? -7.438 2.806 -7.407 1.00 72.38 84 GLU A N 1
ATOM 640 C CA . GLU A 1 84 ? -7.894 4.080 -7.994 1.00 72.38 84 GLU A CA 1
ATOM 641 C C . GLU A 1 84 ? -7.329 5.308 -7.261 1.00 72.38 84 GLU A C 1
ATOM 643 O O . GLU A 1 84 ? -7.103 6.354 -7.864 1.00 72.38 84 GLU A O 1
ATOM 648 N N . LEU A 1 85 ? -7.097 5.188 -5.950 1.00 72.81 85 LEU A N 1
ATOM 649 C CA . LEU A 1 85 ? -6.521 6.242 -5.111 1.00 72.81 85 LEU A CA 1
ATOM 650 C C . LEU A 1 85 ? -4.985 6.325 -5.206 1.00 72.81 85 LEU A C 1
ATOM 652 O O . LEU A 1 85 ? -4.379 7.132 -4.501 1.00 72.81 85 LEU A O 1
ATOM 656 N N . GLY A 1 86 ? -4.353 5.525 -6.072 1.00 69.88 86 GLY A N 1
ATOM 657 C CA . GLY A 1 86 ? -2.920 5.587 -6.364 1.00 69.88 86 GLY A CA 1
ATOM 658 C C . GLY A 1 86 ? -2.072 4.492 -5.713 1.00 69.88 86 GLY A C 1
ATOM 659 O O . GLY A 1 86 ? -0.849 4.631 -5.652 1.00 69.88 86 GLY A O 1
ATOM 660 N N . ALA A 1 87 ? -2.672 3.408 -5.207 1.00 74.88 87 ALA A N 1
ATOM 661 C CA . ALA A 1 87 ? -1.896 2.244 -4.782 1.00 74.88 87 ALA A CA 1
ATOM 662 C C . ALA A 1 87 ? -1.400 1.455 -6.006 1.00 74.88 87 ALA A C 1
ATOM 664 O O . ALA A 1 87 ? -2.193 0.829 -6.704 1.00 74.88 87 ALA A 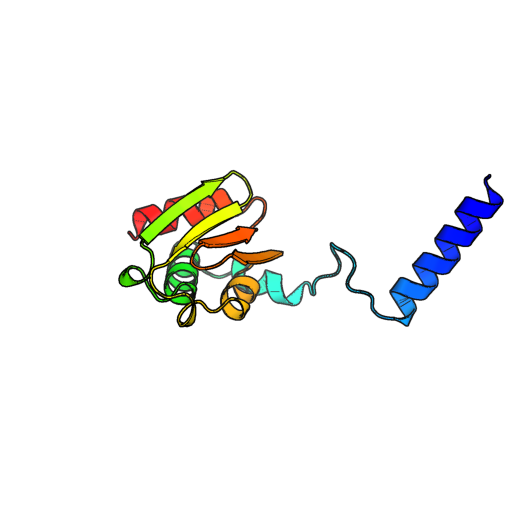O 1
ATOM 665 N N . ALA A 1 88 ? -0.080 1.373 -6.182 1.00 71.88 88 ALA A N 1
ATOM 666 C CA . ALA A 1 88 ? 0.575 0.506 -7.170 1.00 71.88 88 ALA A CA 1
ATOM 667 C C . ALA A 1 88 ? 0.315 -0.993 -6.911 1.00 71.88 88 ALA A C 1
ATOM 669 O O . ALA A 1 88 ? 0.570 -1.859 -7.741 1.00 71.88 88 ALA A O 1
ATOM 670 N N . GLY A 1 89 ? -0.164 -1.340 -5.717 1.00 73.50 89 GLY A N 1
ATOM 671 C CA . GLY A 1 89 ? -0.589 -2.695 -5.403 1.00 73.50 89 GLY A CA 1
ATOM 672 C C . GLY A 1 89 ? -1.148 -2.801 -3.996 1.00 73.50 89 GLY A C 1
ATOM 673 O O . GLY A 1 89 ? -0.685 -2.119 -3.083 1.00 73.50 89 GLY A O 1
ATOM 674 N N . VAL A 1 90 ? -2.132 -3.683 -3.817 1.00 79.69 90 VAL A N 1
ATOM 675 C CA . VAL A 1 90 ? -2.753 -3.968 -2.519 1.00 79.69 90 VAL A CA 1
ATOM 676 C C . VAL A 1 90 ? -2.708 -5.469 -2.275 1.00 79.69 90 VAL A C 1
ATOM 678 O O . VAL A 1 90 ? -3.167 -6.255 -3.102 1.00 79.69 90 VAL A O 1
ATOM 681 N N . PHE A 1 91 ? -2.149 -5.864 -1.137 1.00 82.19 91 PHE A N 1
ATOM 682 C CA . PHE A 1 91 ? -2.008 -7.249 -0.708 1.00 82.19 91 PHE A CA 1
ATOM 683 C C . PHE A 1 91 ? -2.822 -7.466 0.563 1.00 82.19 91 PHE A C 1
ATOM 685 O O . PHE A 1 91 ? -2.614 -6.768 1.553 1.00 82.19 91 PHE A O 1
ATOM 692 N N . ALA A 1 92 ? -3.714 -8.453 0.552 1.00 81.38 92 ALA A N 1
ATOM 693 C CA . ALA A 1 92 ? -4.497 -8.851 1.716 1.00 81.38 92 ALA A CA 1
ATOM 694 C C . ALA A 1 92 ? -3.998 -10.200 2.249 1.00 81.38 92 ALA A C 1
ATOM 696 O O . ALA A 1 92 ? -3.800 -11.146 1.485 1.00 81.38 92 ALA A O 1
ATOM 697 N N . LYS A 1 93 ? -3.791 -10.297 3.564 1.00 78.88 93 LYS A N 1
ATOM 698 C CA . LYS A 1 93 ? -3.469 -11.544 4.264 1.00 78.88 93 LYS A CA 1
ATOM 699 C C . LYS A 1 93 ? -4.308 -11.630 5.538 1.00 78.88 93 LYS A C 1
ATOM 701 O O . LYS A 1 93 ? -3.912 -11.110 6.581 1.00 78.88 93 LYS A O 1
ATOM 706 N N . GLY A 1 94 ? -5.461 -12.292 5.438 1.00 82.19 94 GLY A N 1
ATOM 707 C CA . GLY A 1 94 ? -6.477 -12.260 6.494 1.00 82.19 94 GLY A CA 1
ATOM 708 C C . GLY A 1 94 ? -6.926 -10.819 6.730 1.00 82.19 94 GLY A C 1
ATOM 709 O O . GLY A 1 94 ? -7.231 -10.114 5.774 1.00 82.19 94 GLY A O 1
ATOM 710 N N . ASP A 1 95 ? -6.854 -10.365 7.978 1.00 82.44 95 ASP A N 1
ATOM 711 C CA . ASP A 1 95 ? -7.237 -9.005 8.385 1.00 82.44 95 ASP A CA 1
ATOM 712 C C . ASP A 1 95 ? -6.119 -7.958 8.221 1.00 82.44 95 ASP A C 1
ATOM 714 O O . ASP A 1 95 ? -6.268 -6.796 8.594 1.00 82.44 95 ASP A O 1
ATOM 718 N N . ASN A 1 96 ? -4.960 -8.362 7.692 1.00 83.31 96 ASN A N 1
ATOM 719 C CA . ASN A 1 96 ? -3.832 -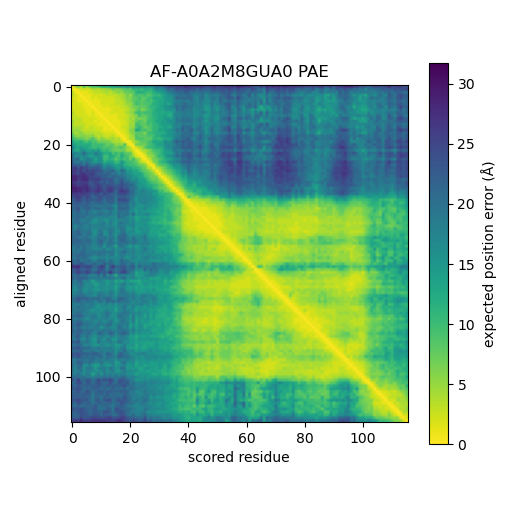7.465 7.449 1.00 83.31 96 ASN A CA 1
ATOM 720 C C . ASN A 1 96 ? -3.783 -7.083 5.969 1.00 83.31 96 ASN A C 1
ATOM 722 O O . ASN A 1 96 ? -3.577 -7.941 5.107 1.00 83.31 96 ASN A O 1
ATOM 726 N N . PHE A 1 97 ? -3.875 -5.791 5.686 1.00 85.94 97 PHE A N 1
ATOM 727 C CA . PHE A 1 97 ? -3.760 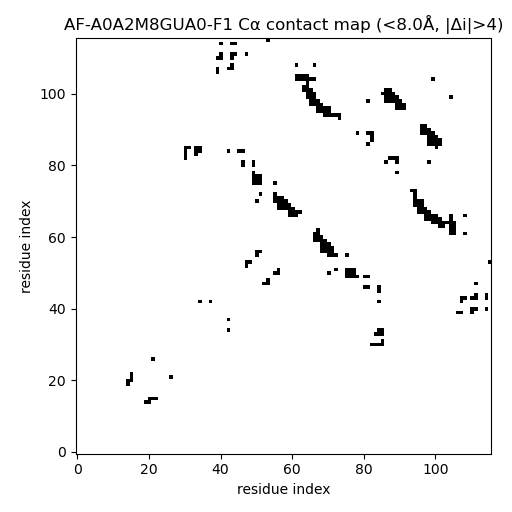-5.220 4.353 1.00 85.94 97 PHE A CA 1
ATOM 728 C C . PHE A 1 97 ? -2.449 -4.448 4.213 1.00 85.94 97 PHE A C 1
ATOM 730 O O . PHE A 1 97 ? -1.986 -3.787 5.139 1.00 85.94 97 PHE A O 1
ATOM 737 N N . GLN A 1 98 ? -1.825 -4.542 3.043 1.00 81.69 98 GLN A N 1
ATOM 738 C CA . GLN A 1 98 ? -0.617 -3.805 2.687 1.00 81.69 98 GLN A CA 1
ATOM 739 C C . GLN A 1 98 ? -0.827 -3.133 1.339 1.00 81.69 98 GLN A C 1
ATOM 741 O O . GLN A 1 98 ? -0.932 -3.815 0.322 1.00 81.69 98 GLN A O 1
ATOM 746 N N . ALA A 1 99 ? -0.866 -1.809 1.329 1.00 83.00 99 ALA A N 1
ATOM 747 C CA . ALA A 1 99 ? -0.981 -1.008 0.123 1.00 83.00 99 ALA A CA 1
ATOM 748 C C . ALA A 1 99 ? 0.355 -0.313 -0.172 1.00 83.00 99 ALA A C 1
ATOM 750 O O . ALA A 1 99 ? 0.977 0.281 0.708 1.00 83.00 99 ALA A O 1
ATOM 751 N N . VAL A 1 100 ? 0.830 -0.424 -1.409 1.00 83.25 100 VAL A N 1
ATOM 752 C CA . VAL A 1 100 ? 2.092 0.159 -1.873 1.00 83.25 100 VAL A CA 1
ATOM 753 C C . VAL A 1 100 ? 1.769 1.459 -2.599 1.00 83.25 100 VAL A C 1
ATOM 755 O O . VAL A 1 100 ? 1.238 1.411 -3.702 1.00 83.25 100 VAL A O 1
ATOM 758 N N . PHE A 1 101 ? 2.090 2.610 -2.006 1.00 72.75 101 PHE A N 1
ATOM 759 C CA . PHE A 1 101 ? 1.849 3.930 -2.618 1.00 72.75 101 PHE A CA 1
ATOM 760 C C . PHE A 1 101 ? 3.142 4.591 -3.138 1.00 72.75 101 PHE A C 1
ATOM 762 O O . PHE A 1 101 ? 3.148 5.759 -3.523 1.00 72.75 101 PHE A O 1
ATOM 769 N N . GLY A 1 102 ? 4.268 3.865 -3.144 1.00 67.75 102 GLY A N 1
ATOM 770 C CA . GLY A 1 102 ? 5.554 4.401 -3.604 1.00 67.75 102 GLY A CA 1
ATOM 771 C C . GLY A 1 102 ? 6.037 5.564 -2.730 1.00 67.75 102 GLY A C 1
ATOM 772 O O . GLY A 1 102 ? 5.832 5.557 -1.520 1.00 67.75 102 GLY A O 1
ATOM 773 N N . THR A 1 103 ? 6.665 6.579 -3.326 1.00 62.62 103 THR A N 1
ATOM 774 C CA . THR A 1 103 ? 7.171 7.775 -2.616 1.00 62.62 103 THR A CA 1
ATOM 775 C C . THR A 1 103 ? 6.075 8.628 -1.968 1.00 62.62 103 THR A C 1
ATOM 777 O O . THR A 1 103 ? 6.384 9.528 -1.195 1.00 62.62 103 THR A O 1
ATOM 780 N N . HIS A 1 104 ? 4.799 8.357 -2.260 1.00 61.50 104 HIS A N 1
ATOM 781 C CA . HIS A 1 104 ? 3.658 9.066 -1.681 1.00 61.50 104 HIS A CA 1
ATOM 782 C C . HIS A 1 104 ? 3.155 8.443 -0.364 1.00 61.50 104 HIS A C 1
ATOM 784 O O . HIS A 1 104 ? 2.333 9.055 0.315 1.00 61.50 104 HIS A O 1
ATOM 790 N N . SER A 1 105 ? 3.667 7.270 0.046 1.00 59.78 105 SER A N 1
ATOM 791 C CA . SER A 1 105 ? 3.250 6.590 1.287 1.00 59.78 105 SER A CA 1
ATOM 792 C C . SER A 1 105 ? 3.449 7.434 2.552 1.00 59.78 105 SER A C 1
ATOM 794 O O . SER A 1 105 ? 2.596 7.405 3.438 1.00 59.78 105 SER A O 1
ATOM 796 N N . GLU A 1 106 ? 4.545 8.190 2.643 1.00 59.50 106 GLU A N 1
ATOM 797 C CA . GLU A 1 106 ? 4.891 8.961 3.846 1.00 59.50 106 GLU A CA 1
ATOM 798 C C . GLU A 1 106 ? 3.962 10.173 4.048 1.00 59.50 106 GLU A C 1
ATOM 800 O O . GLU A 1 106 ? 3.503 10.437 5.159 1.00 59.50 106 GLU A O 1
ATOM 805 N N . ILE A 1 107 ? 3.601 10.847 2.949 1.00 66.31 107 ILE A N 1
ATOM 806 C CA . ILE A 1 107 ? 2.684 11.998 2.943 1.00 66.31 107 ILE A CA 1
ATOM 807 C C . ILE A 1 107 ? 1.272 11.554 3.340 1.00 66.31 107 ILE A C 1
ATOM 809 O O . ILE A 1 107 ? 0.644 12.173 4.197 1.00 66.31 107 ILE A O 1
ATOM 813 N N . ILE A 1 108 ? 0.797 10.445 2.765 1.00 67.81 108 ILE A N 1
ATOM 814 C CA . ILE A 1 108 ? -0.544 9.907 3.030 1.00 67.81 108 ILE A CA 1
ATOM 815 C C . ILE A 1 108 ? -0.685 9.487 4.499 1.00 67.81 108 ILE A C 1
ATOM 817 O O . ILE A 1 108 ? -1.695 9.806 5.130 1.00 67.81 108 ILE A O 1
ATOM 821 N N . LYS A 1 109 ? 0.328 8.819 5.076 1.00 63.88 109 LYS A N 1
ATOM 822 C CA . LYS A 1 109 ? 0.307 8.422 6.493 1.00 63.88 109 LYS A CA 1
ATOM 823 C C . LYS A 1 109 ? 0.151 9.631 7.414 1.00 63.88 109 LYS A C 1
ATOM 825 O O . LYS A 1 109 ? -0.734 9.622 8.264 1.00 63.88 109 LYS A O 1
ATOM 830 N N . GLY A 1 110 ? 0.983 10.662 7.236 1.00 60.59 110 GLY A N 1
ATOM 831 C CA . GLY A 1 110 ? 0.976 11.838 8.113 1.00 60.59 110 GLY A CA 1
ATOM 832 C C . GLY A 1 110 ? -0.393 12.523 8.186 1.00 60.59 110 GLY A C 1
ATOM 833 O O . GLY A 1 110 ? -0.786 13.049 9.225 1.00 60.59 110 GLY A O 1
ATOM 834 N N . GLN A 1 111 ? -1.168 12.451 7.109 1.00 68.00 111 GLN A N 1
ATOM 835 C CA . GLN A 1 111 ? -2.505 13.031 7.061 1.00 68.00 111 GLN A CA 1
ATOM 836 C C . GLN A 1 111 ? -3.594 12.113 7.584 1.00 68.00 111 GLN A C 1
ATOM 838 O O . GLN A 1 111 ? -4.506 12.590 8.251 1.00 68.00 111 GLN A O 1
ATOM 843 N N . MET A 1 112 ? -3.491 10.802 7.344 1.00 61.78 112 MET A N 1
ATOM 844 C CA . MET A 1 112 ? -4.378 9.839 7.999 1.00 61.78 112 MET A CA 1
ATOM 845 C C . MET A 1 112 ? -4.238 9.920 9.523 1.00 61.78 112 MET A C 1
ATOM 847 O O . MET A 1 112 ? -5.241 9.833 10.215 1.00 61.78 112 MET A O 1
ATOM 851 N N . GLU A 1 113 ? -3.026 10.150 10.036 1.00 62.94 113 GLU A N 1
ATOM 852 C CA . GLU A 1 113 ? -2.754 10.327 11.469 1.00 62.94 113 GLU A CA 1
ATOM 853 C C . GLU A 1 113 ? -3.285 11.666 12.012 1.00 62.94 113 GLU A C 1
ATOM 855 O O . GLU A 1 113 ? -3.762 11.722 13.138 1.00 62.94 113 GLU A O 1
ATOM 860 N N . THR A 1 114 ? -3.285 12.726 11.196 1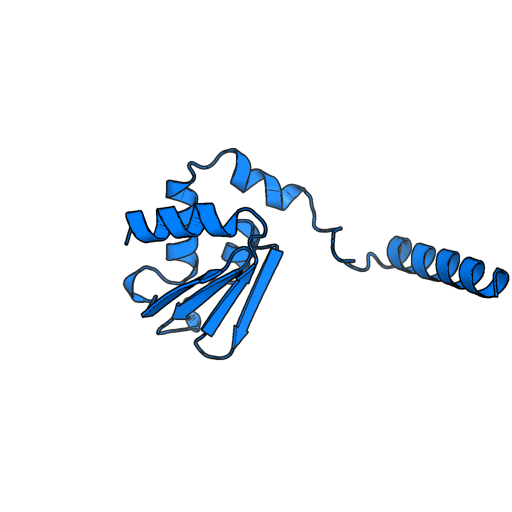.00 58.44 114 THR A N 1
ATOM 861 C CA . THR A 1 114 ? -3.869 14.035 11.559 1.00 58.44 114 THR A CA 1
ATOM 862 C C . THR A 1 114 ? -5.407 14.020 11.550 1.00 58.44 114 THR A C 1
ATOM 864 O O . THR A 1 114 ? -6.044 14.802 12.253 1.00 58.44 114 THR A O 1
ATOM 867 N N . LEU A 1 115 ? -6.009 13.138 10.744 1.00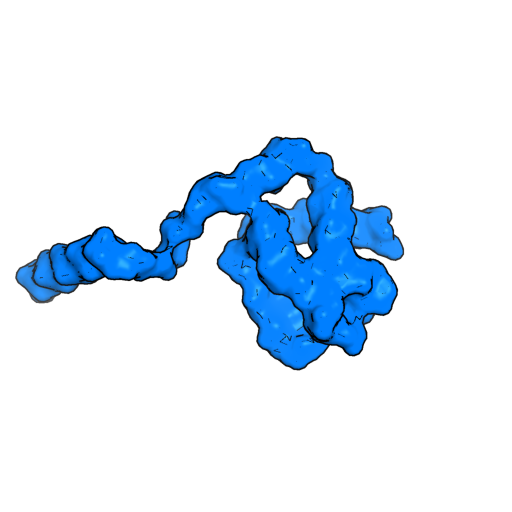 53.91 115 LEU A N 1
ATOM 868 C CA . LEU A 1 115 ? -7.460 12.931 10.638 1.00 53.91 115 LEU A CA 1
ATOM 869 C C . LEU A 1 115 ? -7.991 11.829 11.582 1.00 53.91 115 LEU A C 1
ATOM 871 O O . LEU A 1 115 ? -9.213 11.687 11.744 1.00 53.91 115 LEU A O 1
ATOM 875 N N . ALA A 1 116 ? -7.094 11.030 12.169 1.00 43.38 116 ALA A N 1
ATOM 876 C CA . ALA A 1 116 ? -7.379 10.039 13.208 1.00 43.38 116 ALA A CA 1
ATOM 877 C C . ALA A 1 116 ? -7.425 10.670 14.612 1.00 43.38 116 ALA A C 1
ATOM 879 O O . ALA A 1 116 ? -7.863 9.954 15.541 1.00 43.38 116 ALA A O 1
#

Nearest PDB structures (foldseek):
  3bp3-assembly2_B  TM=9.315E-01  e=6.143E-10  Escherichia coli
  1o2f-assembly1_B  TM=9.661E-01  e=1.172E-09  Escherichia coli
  3bp8-assembly1_C  TM=9.629E-01  e=1.333E-09  unclassified
  1iba-assembly1_A  TM=6.192E-01  e=6.710E-06  Escherichia coli
  6erk-assembly1_B  TM=3.966E-01  e=1.398E-01  Psychrobacter cryohalolentis K5

Foldseek 3Di:
DVVVVVVVVVVVVCCCVVVVPCDQPPDPCVLVVVQPPDDLLVLLQQQCQLCVHPQQFPDWDFDQFKIKTFGPDPVSHNQVSLVSSQFSHWDDDPRIIMTGNGNCRVVSVVSNVVVD

Secondary structure (DSSP, 8-state):
-HHHHHHHHHHHHHHHHHTT---TT-S-TTGGGTTTTS-HHHHHHHHHHHTT-GGGEEEEEE-SSEEEEEES-GGG--HHHHHHTT-SEEEEETTEEEEE-GGGHHHHHHHHHHH-

Radius of gyration: 17.93 Å; Cα contacts (8 Å, |Δi|>4): 158; chains: 1; bounding box: 41×34×45 Å